Protein AF-A0A3D1RBX3-F1 (afdb_monomer_lite)

Foldseek 3Di:
DAAAEEAAAAFQVVLLVLVVVCCVCPPPHNPCVSVVNLVSYAYEHEQALADDLPQQQVLVVAASQRCHNHQWYWFDFPDRHTAIDGDDPSSVVVCVVPVVVDDPGDRVVRSVVSRVNRRVNSVVSDPDDSVCVVVVCVVPPDD

Structure (mmCIF, N/CA/C/O backbone):
data_AF-A0A3D1RBX3-F1
#
_entry.id   AF-A0A3D1RBX3-F1
#
loop_
_atom_site.group_PDB
_atom_site.id
_atom_site.type_symbol
_atom_site.label_atom_id
_atom_site.label_alt_id
_atom_site.label_comp_id
_atom_site.label_asym_id
_atom_site.label_entity_id
_atom_site.label_seq_id
_atom_site.pdbx_PDB_ins_code
_atom_site.Cartn_x
_atom_site.Cartn_y
_atom_site.Cartn_z
_atom_site.occupancy
_atom_site.B_iso_or_equiv
_atom_site.auth_seq_id
_atom_site.auth_comp_id
_atom_site.auth_asym_id
_atom_site.auth_atom_id
_atom_site.pdbx_PDB_model_num
ATOM 1 N N . GLU A 1 1 ? 0.559 -24.137 -12.128 1.00 78.00 1 GLU A N 1
ATOM 2 C CA . GLU A 1 1 ? -0.648 -23.372 -11.756 1.00 78.00 1 GLU A CA 1
ATOM 3 C C . GLU A 1 1 ? -0.290 -22.422 -10.619 1.00 78.00 1 GLU A C 1
ATOM 5 O O . GLU A 1 1 ? 0.499 -22.811 -9.761 1.00 78.00 1 GLU A O 1
ATOM 10 N N . HIS A 1 2 ? -0.780 -21.181 -10.643 1.00 91.50 2 HIS A N 1
ATOM 11 C CA . HIS A 1 2 ? -0.506 -20.187 -9.601 1.00 91.50 2 HIS A CA 1
ATOM 12 C C . HIS A 1 2 ? -1.752 -20.041 -8.717 1.00 91.50 2 HIS A C 1
ATOM 14 O O . HIS A 1 2 ? -2.746 -19.482 -9.184 1.00 91.50 2 HIS A O 1
ATOM 20 N N . PRO A 1 3 ? -1.752 -20.568 -7.478 1.00 94.75 3 PRO A N 1
ATOM 21 C CA . PRO A 1 3 ? -2.926 -20.490 -6.618 1.00 94.75 3 PRO A CA 1
ATOM 22 C C . PRO A 1 3 ? -3.222 -19.034 -6.251 1.00 94.75 3 PRO A C 1
ATOM 24 O O . PRO A 1 3 ? -2.304 -18.244 -6.017 1.00 94.75 3 PRO A O 1
ATOM 27 N N . LYS A 1 4 ? -4.513 -18.685 -6.178 1.00 95.81 4 LYS A N 1
ATOM 28 C CA . LYS A 1 4 ? -4.932 -17.361 -5.705 1.00 95.81 4 LYS A CA 1
ATOM 29 C C . LYS A 1 4 ? -4.472 -17.160 -4.265 1.00 95.81 4 LYS A C 1
ATOM 31 O O . LYS A 1 4 ? -4.689 -18.028 -3.422 1.00 95.81 4 LYS A O 1
ATOM 36 N N . GLN A 1 5 ? -3.875 -16.008 -3.989 1.00 96.56 5 GLN A N 1
ATOM 37 C CA . GLN A 1 5 ? -3.354 -15.679 -2.666 1.00 96.56 5 GLN A CA 1
ATOM 38 C C . GLN A 1 5 ? -3.540 -14.201 -2.334 1.00 96.56 5 GLN A C 1
ATOM 40 O O . GLN A 1 5 ? -3.668 -13.354 -3.220 1.00 96.56 5 GLN A O 1
ATOM 45 N N . VAL A 1 6 ? -3.523 -13.898 -1.038 1.00 97.44 6 VAL A N 1
ATOM 46 C CA . VAL A 1 6 ? -3.598 -12.533 -0.519 1.00 97.44 6 VAL A CA 1
ATOM 47 C C . VAL A 1 6 ? -2.349 -12.250 0.301 1.00 97.44 6 VAL A C 1
ATOM 49 O O . VAL A 1 6 ? -2.048 -12.977 1.245 1.00 97.44 6 VAL A O 1
ATOM 52 N N . ILE A 1 7 ? -1.645 -11.173 -0.037 1.00 97.56 7 ILE A N 1
ATOM 53 C CA . ILE A 1 7 ? -0.637 -10.582 0.845 1.00 97.56 7 ILE A CA 1
ATOM 54 C C . ILE A 1 7 ? -1.358 -9.555 1.710 1.00 97.56 7 ILE A C 1
ATOM 56 O O . ILE A 1 7 ? -1.953 -8.620 1.180 1.00 97.56 7 ILE A O 1
ATOM 60 N N . LEU A 1 8 ? -1.311 -9.726 3.030 1.00 96.62 8 LEU A N 1
ATOM 61 C CA . LEU A 1 8 ? -2.002 -8.862 3.985 1.00 96.62 8 LEU A CA 1
ATOM 62 C C . LEU A 1 8 ? -1.003 -8.113 4.868 1.00 96.62 8 LEU A C 1
ATOM 64 O O . LEU A 1 8 ? -0.128 -8.718 5.481 1.00 96.62 8 LEU A O 1
ATOM 68 N N . GLY A 1 9 ? -1.170 -6.797 4.969 1.00 94.44 9 GLY A N 1
ATOM 69 C CA . GLY A 1 9 ? -0.402 -5.947 5.878 1.00 94.44 9 GLY A CA 1
ATOM 70 C C . GLY A 1 9 ? 0.988 -5.557 5.375 1.00 94.44 9 GLY A C 1
ATOM 71 O O . GLY A 1 9 ? 1.794 -5.063 6.165 1.00 94.44 9 GLY A O 1
ATOM 72 N N . ALA A 1 10 ? 1.277 -5.745 4.084 1.00 94.75 10 ALA A N 1
ATOM 73 C CA . ALA A 1 10 ? 2.545 -5.318 3.497 1.00 94.75 10 ALA A CA 1
ATOM 74 C C . ALA A 1 10 ? 2.734 -3.799 3.633 1.00 94.75 10 ALA A C 1
ATOM 76 O O . ALA A 1 10 ? 1.779 -3.022 3.511 1.00 94.75 10 ALA A O 1
ATOM 77 N N . ARG A 1 11 ? 3.969 -3.359 3.902 1.00 94.12 11 ARG A N 1
ATOM 78 C CA . ARG A 1 11 ? 4.262 -1.930 4.040 1.00 94.12 11 ARG A CA 1
ATOM 79 C C . ARG A 1 11 ? 4.248 -1.255 2.669 1.00 94.12 11 ARG A C 1
ATOM 81 O O . ARG A 1 11 ? 4.756 -1.836 1.714 1.00 94.12 11 ARG A O 1
ATOM 88 N N . PRO A 1 12 ? 3.753 -0.011 2.553 1.00 95.06 12 PRO A N 1
ATOM 89 C CA . PRO A 1 12 ? 3.727 0.695 1.273 1.00 95.06 12 PRO A CA 1
ATOM 90 C C . PRO A 1 12 ? 5.091 0.838 0.589 1.00 95.06 12 PRO A C 1
ATOM 92 O O . PRO A 1 12 ? 5.155 0.829 -0.636 1.00 95.06 12 PRO A O 1
ATOM 95 N N . CYS A 1 13 ? 6.191 0.911 1.348 1.00 91.31 13 CYS A N 1
ATOM 96 C CA . CYS A 1 13 ? 7.541 0.899 0.781 1.00 91.31 13 CYS A CA 1
ATOM 97 C C . CYS A 1 13 ? 7.893 -0.428 0.090 1.00 91.31 13 CYS A C 1
ATOM 99 O O . CYS A 1 13 ? 8.494 -0.396 -0.978 1.00 91.31 13 CYS A O 1
ATOM 101 N N . ASP A 1 14 ? 7.469 -1.567 0.645 1.00 92.00 14 ASP A N 1
ATOM 102 C CA . ASP A 1 14 ? 7.697 -2.888 0.046 1.00 92.00 14 ASP A CA 1
ATOM 103 C C . ASP A 1 14 ? 6.791 -3.088 -1.171 1.00 92.00 14 ASP A C 1
ATOM 105 O O . ASP A 1 14 ? 7.216 -3.580 -2.212 1.00 92.00 14 ASP A O 1
ATOM 109 N N . VAL A 1 15 ? 5.530 -2.658 -1.063 1.00 95.62 15 VAL A N 1
ATOM 110 C CA . VAL A 1 15 ? 4.551 -2.8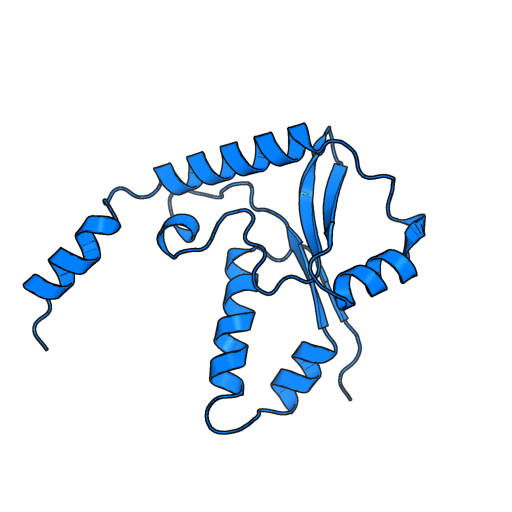03 -2.148 1.00 95.62 15 VAL A CA 1
ATOM 111 C C . VAL A 1 15 ? 4.920 -1.939 -3.355 1.00 95.62 15 VAL A C 1
ATOM 113 O O . VAL A 1 15 ? 4.769 -2.384 -4.491 1.00 95.62 15 VAL A O 1
ATOM 116 N N . ALA A 1 16 ? 5.498 -0.755 -3.135 1.00 92.12 16 ALA A N 1
ATOM 117 C CA . ALA A 1 16 ? 6.007 0.084 -4.218 1.00 92.12 16 ALA A CA 1
ATOM 118 C C . ALA A 1 16 ? 7.108 -0.607 -5.048 1.00 92.12 16 ALA A C 1
ATOM 120 O O . ALA A 1 16 ? 7.254 -0.304 -6.233 1.00 92.12 16 ALA A O 1
ATOM 121 N N . ALA A 1 17 ? 7.856 -1.555 -4.468 1.00 91.69 17 ALA A N 1
ATOM 122 C CA . ALA A 1 17 ? 8.866 -2.317 -5.200 1.00 91.69 17 ALA A CA 1
ATOM 123 C C . ALA A 1 17 ? 8.251 -3.273 -6.234 1.00 91.69 17 ALA A C 1
ATOM 125 O O . ALA A 1 17 ? 8.903 -3.593 -7.225 1.00 91.69 17 ALA A O 1
ATOM 126 N N . VAL A 1 18 ? 6.995 -3.696 -6.056 1.00 93.81 18 VAL A N 1
ATOM 127 C CA . VAL A 1 18 ? 6.325 -4.629 -6.974 1.00 93.81 18 VAL A CA 1
ATOM 128 C C . VAL A 1 18 ? 6.196 -4.029 -8.375 1.00 93.81 18 VAL A C 1
ATOM 130 O O . VAL A 1 18 ? 6.508 -4.707 -9.344 1.00 93.81 18 VAL A O 1
ATOM 133 N N . GLU A 1 19 ? 5.836 -2.748 -8.499 1.00 91.06 19 GLU A N 1
ATOM 134 C CA . GLU A 1 19 ? 5.767 -2.071 -9.808 1.00 91.06 19 GLU A CA 1
ATOM 135 C C . GLU A 1 19 ? 7.147 -1.916 -10.466 1.00 91.06 19 GLU A C 1
ATOM 137 O O . GLU A 1 19 ? 7.259 -1.876 -11.692 1.00 91.06 19 GLU A O 1
ATOM 142 N N . ILE A 1 20 ? 8.212 -1.810 -9.665 1.00 92.56 20 ILE A N 1
ATOM 143 C CA . ILE A 1 20 ? 9.589 -1.776 -10.173 1.00 92.56 20 ILE A CA 1
ATOM 144 C C . ILE A 1 20 ? 9.964 -3.161 -10.708 1.00 92.56 20 ILE A C 1
ATOM 146 O O . ILE A 1 20 ? 10.494 -3.265 -11.813 1.00 92.56 20 ILE A O 1
ATOM 150 N N . LEU A 1 21 ? 9.641 -4.220 -9.964 1.00 95.44 21 LEU A N 1
ATOM 151 C CA . LEU A 1 21 ? 9.858 -5.598 -10.395 1.00 95.44 21 LEU A CA 1
ATOM 152 C C . LEU A 1 21 ? 9.043 -5.931 -11.646 1.00 95.44 21 LEU A C 1
ATOM 154 O O . LEU A 1 21 ? 9.597 -6.521 -12.562 1.00 95.44 21 LEU A O 1
ATOM 158 N N . ASP A 1 22 ? 7.791 -5.479 -11.754 1.00 95.75 22 ASP A N 1
ATOM 159 C CA . ASP A 1 22 ? 6.970 -5.666 -12.958 1.00 95.75 22 ASP A CA 1
ATOM 160 C C . ASP A 1 22 ? 7.680 -5.136 -14.219 1.00 95.75 22 ASP A C 1
ATOM 162 O O . ASP A 1 22 ? 7.613 -5.765 -15.274 1.00 95.75 22 ASP A O 1
ATOM 166 N N . LYS A 1 23 ? 8.424 -4.025 -14.113 1.00 95.75 23 LYS A N 1
ATOM 167 C CA . LYS A 1 23 ? 9.234 -3.502 -15.226 1.00 95.75 23 LYS A CA 1
ATOM 168 C C . LYS A 1 23 ? 10.424 -4.400 -15.540 1.00 95.75 23 LYS A C 1
ATOM 170 O O . LYS A 1 23 ? 10.641 -4.702 -16.703 1.00 95.75 23 LYS A O 1
ATOM 175 N N . VAL A 1 24 ? 11.179 -4.827 -14.527 1.00 96.62 24 VAL A N 1
ATOM 176 C CA . VAL A 1 24 ? 12.371 -5.677 -14.713 1.00 96.62 24 VAL A CA 1
ATOM 177 C C . VAL A 1 24 ? 11.988 -7.034 -15.303 1.00 96.62 24 VAL A C 1
ATOM 179 O O . VAL A 1 24 ? 12.588 -7.483 -16.274 1.00 96.62 24 VAL A O 1
ATOM 182 N N . MET A 1 25 ? 10.948 -7.657 -14.754 1.00 97.56 25 MET A N 1
ATOM 183 C CA . MET A 1 25 ? 10.479 -8.988 -15.142 1.00 97.56 25 MET A CA 1
ATOM 184 C C . MET A 1 25 ? 9.692 -8.985 -16.461 1.00 97.56 25 MET A C 1
ATOM 186 O O . MET A 1 25 ? 9.317 -10.049 -16.951 1.00 97.56 25 MET A O 1
ATOM 190 N N . GLY A 1 26 ? 9.400 -7.803 -17.013 1.00 96.88 26 GLY A N 1
ATOM 191 C CA . GLY A 1 26 ? 8.703 -7.612 -18.284 1.00 96.88 26 GLY A CA 1
ATOM 192 C C . GLY A 1 26 ? 9.472 -6.771 -19.299 1.00 96.88 26 GLY A C 1
ATOM 193 O O . GLY A 1 26 ? 8.851 -6.294 -20.243 1.00 96.88 26 GLY A O 1
ATOM 194 N N . TRP A 1 27 ? 10.774 -6.543 -19.093 1.00 94.00 27 TRP A N 1
ATOM 195 C CA . TRP A 1 27 ? 11.552 -5.617 -19.917 1.00 94.00 27 TRP A CA 1
ATOM 196 C C . TRP A 1 27 ? 11.802 -6.160 -21.334 1.00 94.00 27 TRP A C 1
ATOM 198 O O . TRP A 1 27 ? 11.175 -5.686 -22.277 1.00 94.00 27 TRP A O 1
ATOM 208 N N . ASP A 1 28 ? 12.680 -7.160 -21.475 1.00 93.56 28 ASP A N 1
ATOM 209 C CA . ASP A 1 28 ? 13.024 -7.781 -22.771 1.00 93.56 28 ASP A CA 1
ATOM 210 C C . ASP A 1 28 ? 12.306 -9.120 -22.998 1.00 93.56 28 ASP A C 1
ATOM 212 O O . ASP A 1 28 ? 12.162 -9.599 -24.122 1.00 93.56 28 ASP A O 1
ATOM 216 N N . TYR A 1 29 ? 11.843 -9.737 -21.914 1.00 95.00 29 TYR A N 1
ATOM 217 C CA . TYR A 1 29 ? 11.086 -10.978 -21.917 1.00 95.00 29 TYR A CA 1
ATOM 218 C C . TYR A 1 29 ? 10.038 -10.912 -20.814 1.00 95.00 29 TYR A C 1
ATOM 220 O O . TYR A 1 29 ? 10.322 -10.440 -19.713 1.00 95.00 29 TYR A O 1
ATOM 228 N N . ARG A 1 30 ? 8.827 -11.394 -21.104 1.00 96.69 30 ARG A N 1
ATOM 229 C CA . ARG A 1 30 ? 7.770 -11.507 -20.103 1.00 96.69 30 ARG A CA 1
ATOM 230 C C . ARG A 1 30 ? 7.987 -12.775 -19.285 1.00 96.69 30 ARG A C 1
ATOM 232 O O . ARG A 1 30 ? 7.703 -13.874 -19.750 1.00 96.69 30 ARG A O 1
ATOM 239 N N . ASP A 1 31 ? 8.458 -12.624 -18.051 1.00 97.62 31 ASP A N 1
ATOM 240 C CA . ASP A 1 31 ? 8.579 -13.747 -17.123 1.00 97.62 31 ASP A CA 1
ATOM 241 C C . ASP A 1 31 ? 7.185 -14.253 -16.705 1.00 97.62 31 ASP A C 1
ATOM 243 O O . ASP A 1 31 ? 6.526 -13.709 -15.814 1.00 97.62 31 ASP A O 1
ATOM 247 N N . GLU A 1 32 ? 6.732 -15.322 -17.358 1.00 96.69 32 GLU A N 1
ATOM 248 C CA . GLU A 1 32 ? 5.425 -15.938 -17.110 1.00 96.69 32 GLU A CA 1
ATOM 249 C C . GLU A 1 32 ? 5.249 -16.424 -15.661 1.00 96.69 32 GLU A C 1
ATOM 251 O O . GLU A 1 32 ? 4.141 -16.400 -15.126 1.00 96.69 32 GLU A O 1
ATOM 256 N N . LEU A 1 33 ? 6.329 -16.818 -14.972 1.00 96.31 33 LEU A N 1
ATOM 257 C CA . LEU A 1 33 ? 6.248 -17.262 -13.579 1.00 96.31 33 LEU A CA 1
ATOM 258 C C . LEU A 1 33 ? 6.071 -16.083 -12.621 1.00 96.31 33 LEU A C 1
ATOM 260 O O . LEU A 1 33 ? 5.399 -16.221 -11.594 1.00 96.31 33 LEU A O 1
ATOM 264 N N . TRP A 1 34 ? 6.705 -14.946 -12.901 1.00 96.69 34 TRP A N 1
ATOM 265 C CA . TRP A 1 34 ? 6.480 -13.707 -12.162 1.00 96.69 34 TRP A CA 1
ATOM 266 C C . TRP A 1 34 ? 5.057 -13.216 -12.383 1.00 96.69 34 TRP A C 1
ATOM 268 O O . TRP A 1 34 ? 4.306 -13.054 -11.420 1.00 96.69 34 TRP A O 1
ATOM 278 N N . PHE A 1 35 ? 4.660 -13.037 -13.641 1.00 97.12 35 PHE A N 1
ATOM 279 C CA . PHE A 1 35 ? 3.376 -12.430 -13.950 1.00 97.12 35 PHE A CA 1
ATOM 280 C C . PHE A 1 35 ? 2.190 -13.325 -13.605 1.00 97.12 35 PHE A C 1
ATOM 282 O O . PHE A 1 35 ? 1.207 -12.827 -13.061 1.00 97.12 35 PHE A O 1
ATOM 289 N N . GLY A 1 36 ? 2.311 -14.642 -13.775 1.00 97.25 36 GLY A N 1
ATOM 290 C CA . GLY A 1 36 ? 1.299 -15.579 -13.299 1.00 97.25 36 GLY A CA 1
ATOM 291 C C . GLY A 1 36 ? 1.086 -15.486 -11.781 1.00 97.25 36 GLY A C 1
ATOM 292 O O . GLY A 1 36 ? -0.051 -15.482 -11.305 1.00 97.25 36 GLY A O 1
ATOM 293 N N . ARG A 1 37 ? 2.162 -15.308 -10.996 1.00 96.69 37 ARG A N 1
ATOM 294 C CA . ARG A 1 37 ? 2.060 -15.039 -9.547 1.00 96.69 37 ARG A CA 1
ATOM 295 C C . ARG A 1 37 ? 1.500 -13.648 -9.256 1.00 96.69 37 ARG A C 1
ATOM 297 O O . ARG A 1 37 ? 0.654 -13.515 -8.371 1.00 96.69 37 ARG A O 1
ATOM 304 N N . ARG A 1 38 ? 1.936 -12.622 -9.989 1.00 95.81 38 ARG A N 1
ATOM 305 C CA . ARG A 1 38 ? 1.481 -11.230 -9.852 1.00 95.81 38 ARG A CA 1
ATOM 306 C C . ARG A 1 38 ? -0.020 -11.097 -10.099 1.00 95.81 38 ARG A C 1
ATOM 308 O O . ARG A 1 38 ? -0.697 -10.354 -9.387 1.00 95.81 38 ARG A O 1
ATOM 315 N N . GLU A 1 39 ? -0.547 -11.826 -11.077 1.00 95.94 39 GLU A N 1
ATOM 316 C CA . GLU A 1 39 ? -1.966 -11.876 -11.432 1.00 95.94 39 GLU A CA 1
ATOM 317 C C . GLU A 1 39 ? -2.788 -12.652 -10.396 1.00 95.94 39 GLU A C 1
ATOM 319 O O . GLU A 1 39 ? -3.828 -12.157 -9.958 1.00 95.94 39 GLU A O 1
ATOM 324 N N . ALA A 1 40 ? -2.288 -13.790 -9.909 1.00 97.06 40 ALA A N 1
ATOM 325 C CA . ALA A 1 40 ? -2.952 -14.587 -8.873 1.00 97.06 40 ALA A CA 1
ATOM 326 C C . ALA A 1 40 ? -2.911 -13.960 -7.461 1.00 97.06 40 ALA A C 1
ATOM 328 O O . ALA A 1 40 ? -3.623 -14.413 -6.564 1.00 97.06 40 ALA A O 1
ATOM 329 N N . THR A 1 41 ? -2.092 -12.927 -7.251 1.00 97.50 41 THR A N 1
ATOM 330 C CA . THR A 1 41 ? -1.917 -12.272 -5.947 1.00 97.50 41 THR A CA 1
ATOM 331 C C . THR A 1 41 ? -2.735 -10.987 -5.850 1.00 97.50 41 THR A C 1
ATOM 333 O O . THR A 1 41 ? -2.636 -10.115 -6.719 1.00 97.50 41 THR A O 1
ATOM 336 N N . THR A 1 42 ? -3.496 -10.856 -4.763 1.00 98.25 42 THR A N 1
ATOM 337 C CA . THR A 1 42 ? -4.111 -9.598 -4.318 1.00 98.25 42 THR A CA 1
ATOM 338 C C . THR A 1 42 ? -3.300 -9.022 -3.158 1.00 98.25 42 THR A C 1
ATOM 340 O O . THR A 1 42 ? -2.987 -9.736 -2.205 1.00 98.25 42 THR A O 1
ATOM 343 N N . ILE A 1 43 ? -2.945 -7.740 -3.217 1.00 98.44 43 ILE A N 1
ATOM 344 C CA . ILE A 1 43 ? -2.109 -7.076 -2.212 1.00 98.44 43 ILE A CA 1
ATOM 345 C C . ILE A 1 43 ? -2.951 -6.106 -1.384 1.00 98.44 43 ILE A C 1
ATOM 347 O O . ILE A 1 43 ? -3.426 -5.087 -1.879 1.00 98.44 43 ILE A O 1
ATOM 351 N N . VAL A 1 44 ? -3.085 -6.403 -0.095 1.00 98.25 44 VAL A N 1
ATOM 352 C CA . VAL A 1 44 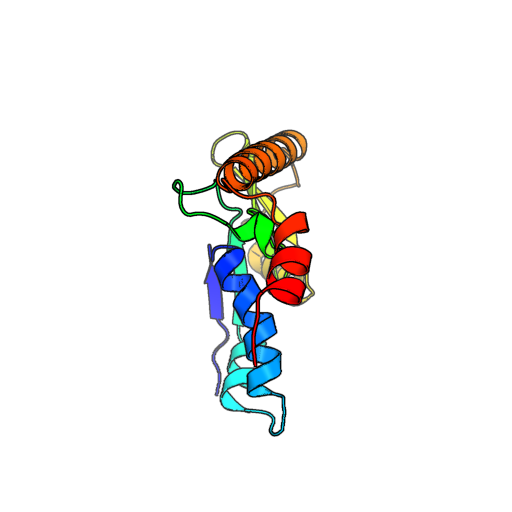? -3.687 -5.527 0.910 1.00 98.25 44 VAL A CA 1
ATOM 353 C C . VAL A 1 44 ? -2.562 -4.908 1.735 1.00 98.25 44 VAL A C 1
ATOM 355 O O . VAL A 1 44 ? -1.975 -5.562 2.600 1.00 98.25 44 VAL A O 1
ATOM 358 N N . SER A 1 45 ? -2.222 -3.654 1.449 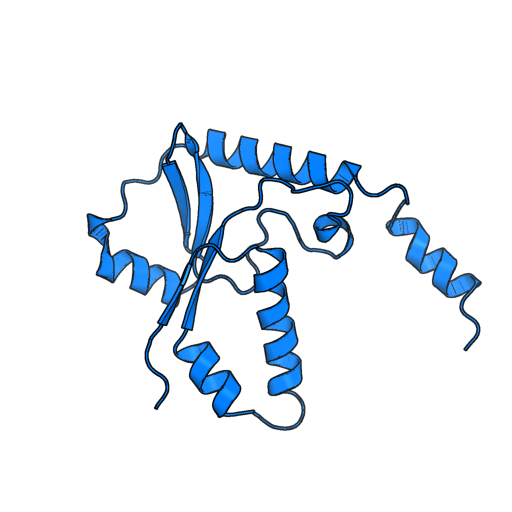1.00 97.88 45 SER A N 1
ATOM 359 C CA . SER A 1 45 ? -1.172 -2.925 2.159 1.00 97.88 45 SER A CA 1
ATOM 360 C C . SER A 1 45 ? -1.703 -2.285 3.443 1.00 97.88 45 SER A C 1
ATOM 362 O O . SER A 1 45 ? -2.904 -2.066 3.602 1.0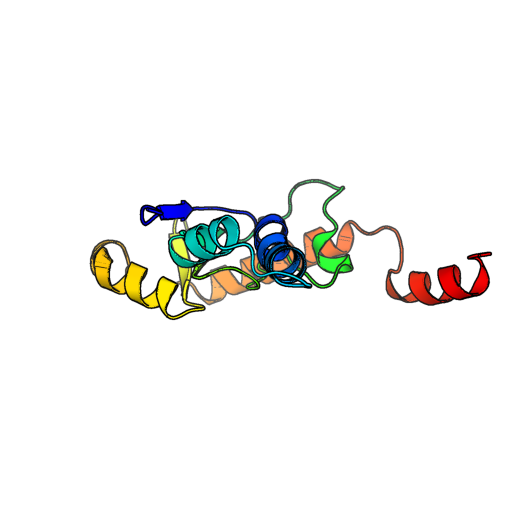0 97.88 45 SER A O 1
ATOM 364 N N . LEU A 1 46 ? -0.808 -1.992 4.386 1.00 97.25 46 LEU A N 1
ATOM 365 C CA . LEU A 1 46 ? -1.136 -1.318 5.643 1.00 97.25 46 LEU A CA 1
ATOM 366 C C . LEU A 1 46 ? -0.308 -0.046 5.794 1.00 97.25 46 LEU A C 1
ATOM 368 O O . LEU A 1 46 ? 0.918 -0.117 5.938 1.00 97.25 46 LEU A O 1
ATOM 372 N N . ALA A 1 47 ? -0.989 1.101 5.852 1.00 96.38 47 ALA A N 1
ATOM 373 C CA . ALA A 1 47 ? -0.359 2.393 6.061 1.00 96.38 47 ALA A CA 1
ATOM 374 C C . ALA A 1 47 ? 0.565 2.361 7.288 1.00 96.38 47 ALA A C 1
ATOM 376 O O . ALA A 1 47 ? 0.232 1.884 8.379 1.00 96.38 47 ALA A O 1
ATOM 377 N N . CYS A 1 48 ? 1.783 2.835 7.075 1.00 93.81 48 CYS A N 1
ATOM 378 C CA . CYS A 1 48 ? 2.867 2.808 8.030 1.00 93.81 48 CYS A CA 1
ATOM 379 C C . CYS A 1 48 ? 2.716 3.943 9.049 1.00 93.81 48 CYS A C 1
ATOM 381 O O . CYS A 1 48 ? 2.463 5.089 8.696 1.00 93.81 48 CYS A O 1
ATOM 383 N N . ARG A 1 49 ? 2.959 3.640 10.328 1.00 84.62 49 ARG A N 1
ATOM 384 C CA . ARG A 1 49 ? 2.998 4.625 11.429 1.00 84.62 49 ARG A CA 1
ATOM 385 C C . ARG A 1 49 ? 4.295 5.459 11.474 1.00 84.62 49 ARG A C 1
ATOM 387 O O . ARG A 1 49 ? 4.482 6.244 12.401 1.00 84.62 49 ARG A O 1
ATOM 394 N N . GLY A 1 50 ? 5.195 5.278 10.502 1.00 72.81 50 GLY A N 1
ATOM 395 C CA . GLY A 1 50 ? 6.549 5.843 10.484 1.00 72.81 50 GLY A CA 1
ATOM 396 C C . GLY A 1 50 ? 7.437 5.178 11.539 1.00 72.81 50 GLY A C 1
ATOM 397 O O . GLY A 1 50 ? 7.346 5.514 12.727 1.00 72.81 50 GLY A O 1
ATOM 398 N N . VAL A 1 51 ? 8.265 4.213 11.125 1.00 73.69 51 VAL A N 1
ATOM 399 C CA . VAL A 1 51 ? 9.080 3.395 12.039 1.00 73.69 51 VAL A CA 1
ATOM 400 C C . VAL A 1 51 ? 10.566 3.721 11.894 1.00 73.69 51 VAL A C 1
ATOM 402 O O . VAL A 1 51 ? 11.138 3.570 10.830 1.00 73.69 51 VAL A O 1
ATOM 405 N N . ASP A 1 52 ? 11.139 4.168 13.010 1.00 81.81 52 ASP A N 1
ATOM 406 C CA . ASP A 1 52 ? 12.526 4.588 13.241 1.00 81.81 52 ASP A CA 1
ATOM 407 C C . ASP A 1 52 ? 13.077 5.772 12.413 1.00 81.81 52 ASP A C 1
ATOM 409 O O . ASP A 1 52 ? 12.420 6.345 11.539 1.00 81.81 52 ASP A O 1
ATOM 413 N N . LYS A 1 53 ? 14.269 6.228 12.820 1.00 86.06 53 LYS A N 1
ATOM 414 C CA . LYS A 1 53 ? 14.943 7.434 12.310 1.00 86.06 53 LYS A CA 1
ATOM 415 C C . LYS A 1 53 ? 15.522 7.248 10.904 1.00 86.06 53 LYS A C 1
ATOM 417 O O . LYS A 1 53 ? 15.874 8.231 10.266 1.00 86.06 53 LYS A O 1
ATOM 422 N N . SER A 1 54 ? 15.616 6.011 10.433 1.00 88.88 54 SER A N 1
ATOM 423 C CA . SER A 1 54 ? 16.159 5.635 9.131 1.00 88.88 54 SER A CA 1
ATOM 424 C C . SER A 1 54 ? 15.082 5.558 8.049 1.00 88.88 54 SER A C 1
ATOM 426 O O . SER A 1 54 ? 15.408 5.331 6.892 1.00 88.88 54 SER A O 1
ATOM 428 N N . CYS A 1 55 ? 13.797 5.741 8.371 1.00 91.31 55 CYS A N 1
ATOM 429 C CA . CYS A 1 55 ? 12.741 5.794 7.357 1.00 91.31 55 CYS A CA 1
ATOM 430 C C . CYS A 1 55 ? 12.913 6.999 6.415 1.00 91.31 55 CYS A C 1
ATOM 432 O O . CYS A 1 55 ? 12.913 8.136 6.885 1.00 91.31 55 CYS A O 1
ATOM 434 N N . PHE A 1 56 ? 12.952 6.753 5.098 1.00 90.88 56 PHE A N 1
ATOM 435 C CA . PHE A 1 56 ? 13.146 7.781 4.059 1.00 90.88 56 PHE A CA 1
ATOM 436 C C . PHE A 1 56 ? 12.139 7.703 2.895 1.00 90.88 56 PHE A C 1
ATOM 438 O O . PHE A 1 56 ? 12.356 8.312 1.850 1.00 90.88 56 PHE A O 1
ATOM 445 N N . CYS A 1 57 ? 11.031 6.961 3.031 1.00 90.94 57 CYS A N 1
ATOM 446 C CA . CYS A 1 57 ? 10.120 6.705 1.903 1.00 90.94 57 CYS A CA 1
ATOM 447 C C . CYS A 1 57 ? 9.562 7.984 1.247 1.00 90.94 57 CYS A C 1
ATOM 449 O O . CYS A 1 57 ? 9.352 7.999 0.035 1.00 90.94 57 CYS A O 1
ATOM 451 N N . THR A 1 58 ? 9.395 9.068 2.011 1.00 89.50 58 THR A N 1
ATOM 452 C CA . THR A 1 58 ? 8.954 10.374 1.496 1.00 89.50 58 THR A CA 1
ATOM 453 C C . THR A 1 58 ? 9.989 11.061 0.602 1.00 89.50 58 THR A C 1
ATOM 455 O O . THR A 1 58 ? 9.605 11.830 -0.274 1.00 89.50 58 THR A O 1
ATOM 458 N N . ALA A 1 59 ? 11.286 10.776 0.758 1.00 87.31 59 ALA A N 1
ATOM 459 C CA . ALA A 1 59 ? 12.333 11.356 -0.088 1.00 87.31 59 ALA A CA 1
ATOM 460 C C . ALA A 1 59 ? 12.462 10.694 -1.459 1.00 87.31 59 ALA A C 1
ATOM 462 O O . ALA A 1 59 ? 13.024 11.289 -2.372 1.00 87.31 59 ALA A O 1
ATOM 463 N N . VAL A 1 60 ? 11.936 9.479 -1.619 1.00 86.31 60 VAL A N 1
ATOM 464 C CA . VAL A 1 60 ? 12.041 8.701 -2.865 1.00 86.31 60 VAL A CA 1
ATOM 465 C C . VAL A 1 60 ? 10.724 8.671 -3.645 1.00 86.31 60 VAL A C 1
ATOM 467 O O . VAL A 1 60 ? 10.463 7.746 -4.409 1.00 86.31 60 VAL A O 1
ATOM 470 N N . GLY A 1 61 ? 9.859 9.671 -3.441 1.00 85.38 61 GLY A N 1
ATOM 471 C CA . GLY A 1 61 ? 8.580 9.780 -4.155 1.00 85.38 61 GLY A CA 1
ATOM 472 C C . GLY A 1 61 ? 7.555 8.705 -3.772 1.00 85.38 61 GLY A C 1
ATOM 473 O O . GLY A 1 61 ? 6.662 8.385 -4.562 1.00 85.38 61 GLY A O 1
ATOM 474 N N . SER A 1 62 ? 7.700 8.135 -2.575 1.00 90.50 62 SER A N 1
ATOM 475 C CA . SER A 1 62 ? 6.737 7.241 -1.934 1.00 90.50 62 SER A CA 1
ATOM 476 C C . SER A 1 62 ? 6.215 7.898 -0.648 1.00 90.50 62 SER A C 1
ATOM 478 O O . SER A 1 62 ? 6.376 9.099 -0.434 1.00 90.50 62 SER A O 1
ATOM 480 N N . GLY A 1 63 ? 5.552 7.138 0.216 1.00 92.25 63 GLY A N 1
ATOM 481 C CA . GLY A 1 63 ? 5.008 7.659 1.461 1.00 92.25 63 GLY A CA 1
ATOM 482 C C . GLY A 1 63 ? 4.512 6.566 2.401 1.00 92.25 63 GLY A C 1
ATOM 483 O O . GLY A 1 63 ? 4.362 5.411 1.990 1.00 92.25 63 GLY A O 1
ATOM 484 N N . PRO A 1 64 ? 4.248 6.910 3.674 1.00 93.94 64 PRO A N 1
ATOM 485 C CA . PRO A 1 64 ? 3.722 5.971 4.661 1.00 93.94 64 PRO A CA 1
ATOM 486 C C . PRO A 1 64 ? 2.376 5.361 4.267 1.00 93.94 64 PRO A C 1
ATOM 488 O O . PRO A 1 64 ? 2.022 4.313 4.788 1.00 93.94 64 PRO A O 1
ATOM 491 N N . ASP A 1 65 ? 1.639 5.985 3.358 1.00 94.50 65 ASP A N 1
ATOM 492 C CA . ASP A 1 65 ? 0.334 5.569 2.855 1.00 94.50 65 ASP A CA 1
ATOM 493 C C . ASP A 1 65 ? 0.311 5.466 1.319 1.00 94.50 65 ASP A C 1
ATOM 495 O O . ASP A 1 65 ? -0.743 5.618 0.696 1.00 94.50 65 ASP A O 1
ATOM 499 N N . ALA A 1 66 ? 1.473 5.227 0.698 1.00 94.69 66 ALA A N 1
ATOM 500 C CA . ALA A 1 66 ? 1.561 5.083 -0.749 1.00 94.69 66 ALA A CA 1
ATOM 501 C C . ALA A 1 66 ? 0.627 3.973 -1.259 1.00 94.69 66 ALA A C 1
ATOM 503 O O . ALA A 1 66 ? 0.530 2.886 -0.689 1.00 94.69 66 ALA A O 1
ATOM 504 N N . GLN A 1 67 ? -0.057 4.275 -2.359 1.00 95.50 67 GLN A N 1
ATOM 505 C CA . GLN A 1 67 ? -1.070 3.403 -2.961 1.00 95.50 67 GLN A CA 1
ATOM 506 C C . GLN A 1 67 ? -0.492 2.509 -4.069 1.00 95.50 67 GLN A C 1
ATOM 508 O O . GLN A 1 67 ? -1.103 1.508 -4.431 1.00 95.50 67 GLN A O 1
ATOM 513 N N . LYS A 1 68 ? 0.683 2.867 -4.604 1.00 93.12 68 LYS A N 1
ATOM 514 C CA . LYS A 1 68 ? 1.338 2.160 -5.715 1.00 93.12 68 LYS A CA 1
ATOM 515 C C . LYS A 1 68 ? 1.516 0.678 -5.400 1.00 93.12 68 LYS A C 1
ATOM 517 O O . LYS A 1 68 ? 1.954 0.332 -4.306 1.00 93.12 68 LYS A O 1
ATOM 522 N N . GLY A 1 69 ? 1.169 -0.170 -6.363 1.00 94.12 69 GLY A N 1
ATOM 523 C CA . GLY A 1 69 ? 1.224 -1.629 -6.279 1.00 94.12 69 GLY A CA 1
ATOM 524 C C . GLY A 1 69 ? 0.161 -2.310 -5.402 1.00 94.12 69 GLY A C 1
ATOM 525 O O . GLY A 1 69 ? 0.038 -3.532 -5.480 1.00 94.12 69 GLY A O 1
ATOM 526 N N . ALA A 1 70 ? -0.609 -1.577 -4.589 1.00 97.56 70 ALA A N 1
ATOM 527 C CA . ALA A 1 70 ? -1.620 -2.156 -3.704 1.00 97.56 70 ALA A CA 1
ATOM 528 C C . ALA A 1 70 ? -2.989 -2.279 -4.394 1.00 97.56 70 ALA A C 1
ATOM 530 O O . ALA A 1 70 ? -3.390 -1.416 -5.168 1.00 97.56 70 ALA A O 1
ATOM 531 N N . ASP A 1 71 ? -3.735 -3.331 -4.056 1.00 98.25 71 ASP A N 1
ATOM 532 C CA . ASP A 1 71 ? -5.128 -3.514 -4.474 1.00 98.25 71 ASP A CA 1
ATOM 533 C C . ASP A 1 71 ? -6.111 -2.920 -3.450 1.00 98.25 71 ASP A C 1
ATOM 535 O O . ASP A 1 71 ? -7.166 -2.394 -3.813 1.00 98.25 71 ASP A O 1
ATOM 539 N N . ILE A 1 72 ? -5.743 -2.972 -2.166 1.00 98.44 72 ILE A N 1
ATOM 540 C CA . ILE A 1 72 ? -6.421 -2.297 -1.053 1.00 98.44 72 ILE A CA 1
ATOM 541 C C . ILE A 1 72 ? -5.352 -1.685 -0.147 1.00 98.44 72 ILE A C 1
ATOM 543 O O . ILE A 1 72 ? -4.364 -2.346 0.166 1.00 98.44 72 ILE A O 1
ATOM 547 N N . LEU A 1 73 ? -5.566 -0.458 0.322 1.00 98.12 73 LEU A N 1
ATOM 548 C CA . LEU A 1 73 ? -4.770 0.165 1.379 1.00 98.12 73 LEU A CA 1
ATOM 549 C C . LEU A 1 73 ? -5.603 0.264 2.660 1.00 98.12 73 LEU A C 1
ATOM 551 O O . LEU A 1 73 ? -6.626 0.944 2.693 1.00 98.12 73 LEU A O 1
ATOM 555 N N . LEU A 1 74 ? -5.141 -0.378 3.729 1.00 97.62 74 LEU A N 1
ATOM 556 C CA . LEU A 1 74 ? -5.696 -0.227 5.070 1.00 97.62 74 LEU A CA 1
ATOM 557 C C . LEU A 1 74 ? -5.033 0.955 5.767 1.00 97.62 74 LEU A C 1
ATOM 559 O O . LEU A 1 74 ? -3.808 0.999 5.898 1.00 97.62 74 LEU A O 1
ATOM 563 N N . VAL A 1 75 ? -5.833 1.895 6.259 1.00 97.44 75 VAL A N 1
ATOM 564 C CA . VAL A 1 75 ? -5.344 3.049 7.019 1.00 97.44 75 VAL A CA 1
ATOM 565 C C . VAL A 1 75 ? -5.928 3.020 8.420 1.00 97.44 75 VAL A C 1
ATOM 567 O O . VAL A 1 75 ? -7.150 2.997 8.541 1.00 97.44 75 VAL A O 1
ATOM 570 N N . PRO A 1 76 ? -5.095 3.017 9.478 1.00 95.56 76 PRO A N 1
ATOM 571 C CA . PRO A 1 76 ? -5.594 3.104 10.842 1.00 95.56 76 PRO A CA 1
ATOM 572 C C . PRO A 1 76 ? -6.547 4.287 11.021 1.00 95.56 76 PRO A C 1
ATOM 574 O O . PRO A 1 76 ? -6.280 5.386 10.533 1.00 95.56 76 PRO A O 1
ATOM 577 N N . SER A 1 77 ? -7.651 4.032 11.710 1.00 94.12 77 SER A N 1
ATOM 578 C CA . SER A 1 77 ? -8.723 4.989 11.962 1.00 94.12 77 SER A CA 1
ATOM 579 C C . SER A 1 77 ? -9.063 4.990 13.462 1.00 94.12 77 SER A C 1
ATOM 581 O O . SER A 1 77 ? -8.171 4.789 14.287 1.00 94.12 77 SER A O 1
ATOM 583 N N . ASP A 1 78 ? -10.316 5.260 13.822 1.00 89.94 78 ASP A N 1
ATOM 584 C CA . ASP A 1 78 ? -10.790 5.315 15.203 1.00 89.94 78 ASP A CA 1
ATOM 585 C C . ASP A 1 78 ? -10.667 3.954 15.911 1.00 89.94 78 ASP A C 1
ATOM 587 O O . ASP A 1 78 ? -11.083 2.916 15.393 1.00 89.94 78 ASP A O 1
ATOM 591 N N . GLY A 1 79 ? -10.113 3.958 17.128 1.00 87.62 79 GLY A N 1
ATOM 592 C CA . GLY A 1 79 ? -9.918 2.746 17.929 1.00 87.62 79 GLY A CA 1
ATOM 593 C C . GLY A 1 79 ? -9.046 1.699 17.226 1.00 87.62 79 GLY A C 1
ATOM 594 O O . GLY A 1 79 ? -7.963 2.010 16.729 1.00 87.62 79 GLY A O 1
ATOM 595 N N . ASP A 1 80 ? -9.533 0.457 17.183 1.00 88.50 80 ASP A N 1
ATOM 596 C CA . ASP A 1 80 ? -8.870 -0.675 16.518 1.00 88.50 80 ASP A CA 1
ATOM 597 C C . ASP A 1 80 ? -9.338 -0.873 15.059 1.00 88.50 80 ASP A C 1
ATOM 599 O O . ASP A 1 80 ? -9.117 -1.929 14.460 1.00 88.50 80 ASP A O 1
ATOM 603 N N . ALA A 1 81 ? -10.001 0.132 14.472 1.00 92.75 81 ALA A N 1
ATOM 604 C CA . ALA A 1 81 ? -10.523 0.066 13.113 1.00 92.75 81 ALA A CA 1
ATOM 605 C C . ALA A 1 81 ? -9.514 0.534 12.051 1.00 92.75 81 ALA A C 1
ATOM 607 O O . ALA A 1 81 ? -8.571 1.294 12.300 1.00 92.75 81 ALA A O 1
ATOM 608 N N . TYR A 1 82 ? -9.774 0.110 10.814 1.00 95.88 82 TYR A N 1
ATOM 609 C CA . TYR A 1 82 ? -9.032 0.518 9.628 1.00 95.88 82 TYR A CA 1
ATOM 610 C C . TYR A 1 82 ? -10.005 0.977 8.546 1.00 95.88 82 TYR A C 1
ATOM 612 O O . TYR A 1 82 ? -10.953 0.267 8.216 1.00 95.88 82 TYR A O 1
ATOM 620 N N . LEU A 1 83 ? -9.731 2.132 7.944 1.00 97.00 83 LEU A N 1
ATOM 621 C CA . LEU A 1 83 ? -10.370 2.540 6.703 1.00 97.00 83 LEU A CA 1
ATOM 622 C C . LEU A 1 83 ? -9.743 1.747 5.550 1.00 97.00 83 LEU A C 1
ATOM 624 O O . LEU A 1 83 ? -8.547 1.880 5.284 1.00 97.00 83 LEU A O 1
ATOM 628 N N . ALA A 1 84 ? -10.546 0.930 4.870 1.00 97.44 84 ALA A N 1
ATOM 629 C CA . ALA A 1 84 ? -10.124 0.191 3.687 1.00 97.44 84 ALA A CA 1
ATOM 630 C C . ALA A 1 84 ? -10.347 1.038 2.428 1.00 97.44 84 ALA A C 1
ATOM 632 O O . ALA A 1 84 ? -11.478 1.280 2.015 1.00 97.44 84 ALA A O 1
ATOM 633 N N . GLN A 1 85 ? -9.260 1.491 1.810 1.00 97.38 85 GLN A N 1
ATOM 634 C CA . GLN A 1 85 ? -9.297 2.189 0.532 1.00 97.38 85 GLN A CA 1
ATOM 635 C C . GLN A 1 85 ? -9.097 1.177 -0.597 1.00 97.38 85 GLN A C 1
ATOM 637 O O . GLN A 1 85 ? -8.022 0.594 -0.725 1.00 97.38 85 GLN A O 1
ATOM 642 N N . ILE A 1 86 ? -10.130 0.970 -1.408 1.00 98.12 86 ILE A N 1
ATOM 643 C CA . ILE A 1 86 ? -10.092 0.071 -2.566 1.00 98.12 86 ILE A CA 1
ATOM 644 C C . ILE A 1 86 ? -9.429 0.806 -3.734 1.00 98.12 86 ILE A C 1
ATOM 646 O O . ILE A 1 86 ? -9.826 1.923 -4.061 1.00 98.12 86 ILE A O 1
ATOM 650 N N . LEU A 1 87 ? -8.407 0.198 -4.339 1.00 98.00 87 LEU A N 1
ATOM 651 C CA . LEU A 1 87 ? -7.559 0.850 -5.347 1.00 98.00 87 LEU A CA 1
ATOM 652 C C . LEU A 1 87 ? -7.671 0.205 -6.730 1.00 98.00 87 LEU A C 1
ATOM 654 O O . LEU A 1 87 ? -7.453 0.872 -7.739 1.00 98.00 87 LEU A O 1
ATOM 658 N N . THR A 1 88 ? -8.011 -1.083 -6.792 1.00 98.00 88 THR A N 1
ATOM 659 C CA . THR A 1 88 ? -8.062 -1.844 -8.047 1.00 98.00 88 THR A CA 1
ATOM 660 C C . THR A 1 88 ? -9.293 -2.756 -8.112 1.00 98.00 88 THR A C 1
ATOM 662 O O . THR A 1 88 ? -9.896 -3.066 -7.078 1.00 98.00 88 THR A O 1
ATOM 665 N N . PRO A 1 89 ? -9.637 -3.283 -9.306 1.00 98.12 89 PRO A N 1
ATOM 666 C CA . PRO A 1 89 ? -10.689 -4.291 -9.448 1.00 98.12 89 PRO A CA 1
ATOM 667 C C . PRO A 1 89 ? -10.455 -5.564 -8.622 1.00 98.12 89 PRO A C 1
ATOM 669 O O . PRO A 1 89 ? -11.415 -6.169 -8.152 1.00 98.12 89 PRO A O 1
ATOM 672 N N . LYS A 1 90 ? -9.195 -5.973 -8.392 1.00 97.31 90 LYS A N 1
ATOM 673 C CA . LYS A 1 90 ? -8.892 -7.117 -7.514 1.00 97.31 90 LYS A CA 1
ATOM 674 C C . LYS A 1 90 ? -9.261 -6.822 -6.065 1.00 97.31 90 LYS A C 1
ATOM 676 O O . LYS A 1 90 ? -9.781 -7.700 -5.380 1.00 97.31 90 LYS A O 1
ATOM 681 N N . GLY A 1 91 ? -8.989 -5.600 -5.607 1.00 97.94 91 GLY A N 1
ATOM 682 C CA . GLY A 1 91 ? -9.385 -5.145 -4.280 1.00 97.94 91 GLY A CA 1
ATOM 683 C C . GLY A 1 91 ? -10.902 -5.122 -4.131 1.00 97.94 91 GLY A C 1
ATOM 684 O O . GLY A 1 91 ? -11.426 -5.659 -3.160 1.00 97.94 91 GLY A O 1
ATOM 685 N N . GLN A 1 92 ? -11.605 -4.592 -5.135 1.00 98.19 92 GLN A N 1
ATOM 686 C CA . GLN A 1 92 ? -13.068 -4.576 -5.163 1.00 98.19 92 GLN A CA 1
ATOM 687 C C . GLN A 1 92 ? -13.645 -5.995 -5.077 1.00 98.19 92 GLN A C 1
ATOM 689 O O . GLN A 1 92 ? -14.457 -6.274 -4.198 1.00 98.19 92 GLN A O 1
ATOM 694 N N . ALA A 1 93 ? -13.156 -6.916 -5.912 1.00 97.56 93 ALA A N 1
ATOM 695 C CA . ALA A 1 93 ? -13.598 -8.309 -5.904 1.00 97.56 93 ALA A CA 1
ATOM 696 C C . ALA A 1 93 ? -13.342 -9.006 -4.553 1.00 97.56 93 ALA A C 1
ATOM 698 O O . ALA A 1 93 ? -14.161 -9.810 -4.108 1.00 97.56 93 ALA A O 1
ATOM 699 N N . LEU A 1 94 ? -12.224 -8.699 -3.882 1.00 97.12 94 LEU A N 1
ATOM 700 C CA . LEU A 1 94 ? -11.920 -9.234 -2.552 1.00 97.12 94 LEU A CA 1
ATOM 701 C C . LEU A 1 94 ? -12.895 -8.708 -1.486 1.00 97.12 94 LEU A C 1
ATOM 703 O O . LEU A 1 94 ? -13.330 -9.481 -0.632 1.00 97.12 94 LEU A O 1
ATOM 707 N N . VAL A 1 95 ? -13.242 -7.417 -1.534 1.00 97.00 95 VAL A N 1
ATOM 708 C CA . VAL A 1 95 ? -14.220 -6.810 -0.615 1.00 97.00 95 VAL A CA 1
ATOM 709 C C . VAL A 1 95 ? -15.607 -7.402 -0.836 1.00 97.00 95 VAL A C 1
ATOM 711 O O . VAL A 1 95 ? -16.244 -7.813 0.127 1.00 97.00 95 VAL A O 1
ATOM 714 N N . GLU A 1 96 ? -16.053 -7.520 -2.086 1.00 96.81 96 GLU A N 1
ATOM 715 C CA . GLU A 1 96 ? -17.362 -8.089 -2.430 1.00 96.81 96 GLU A CA 1
ATOM 716 C C . GLU A 1 96 ? -17.491 -9.553 -1.998 1.00 96.81 96 GLU A C 1
ATOM 718 O O . GLU A 1 96 ? -18.485 -9.933 -1.379 1.00 96.81 96 GLU A O 1
ATOM 723 N N . ALA A 1 97 ? -16.460 -10.370 -2.242 1.00 96.56 97 ALA A N 1
ATOM 724 C CA . ALA A 1 97 ? -16.437 -11.776 -1.833 1.00 96.56 97 ALA A CA 1
ATOM 725 C C . ALA A 1 97 ? -16.471 -11.969 -0.303 1.00 96.56 97 ALA A C 1
ATOM 727 O O . ALA A 1 97 ? -16.764 -13.065 0.189 1.00 96.56 97 ALA A O 1
ATOM 728 N N . HIS A 1 98 ? -16.151 -10.923 0.460 1.00 95.50 98 HIS A N 1
ATOM 729 C CA . HIS A 1 98 ? -16.057 -10.955 1.914 1.00 95.50 98 HIS A CA 1
ATOM 730 C C . HIS A 1 98 ? -16.789 -9.786 2.577 1.00 95.50 98 HIS A C 1
ATOM 732 O O . HIS A 1 98 ? -16.366 -9.335 3.642 1.00 95.50 98 HIS A O 1
ATOM 738 N N . ALA A 1 99 ? -17.890 -9.319 1.983 1.00 95.31 99 ALA A N 1
ATOM 739 C CA . ALA A 1 99 ? -18.605 -8.117 2.411 1.00 95.31 99 ALA A CA 1
ATOM 740 C C . ALA A 1 99 ? -18.966 -8.121 3.908 1.00 95.31 99 ALA A C 1
ATOM 742 O O . ALA A 1 99 ? -18.872 -7.093 4.562 1.00 95.31 99 ALA A O 1
ATOM 743 N N . GLN A 1 100 ? -19.262 -9.286 4.492 1.00 95.88 100 GLN A N 1
ATOM 744 C CA . GLN A 1 100 ? -19.544 -9.453 5.924 1.00 95.88 100 GLN A CA 1
ATOM 745 C C . GLN A 1 100 ? -18.376 -9.093 6.862 1.00 95.88 100 GLN A C 1
ATOM 747 O O . GLN A 1 100 ? -18.565 -9.005 8.072 1.00 95.88 100 GLN A O 1
ATOM 752 N N . ARG A 1 101 ? -17.155 -8.962 6.329 1.00 91.88 101 ARG A N 1
ATOM 753 C CA . ARG A 1 101 ? -15.951 -8.553 7.070 1.00 91.88 101 ARG A CA 1
ATOM 754 C C . ARG A 1 101 ? -15.684 -7.051 6.980 1.00 91.88 101 ARG A C 1
ATOM 756 O O . ARG A 1 101 ? -14.763 -6.575 7.639 1.00 91.88 101 ARG A O 1
ATOM 763 N N . PHE A 1 102 ? -16.454 -6.328 6.173 1.00 93.69 102 PHE A N 1
ATOM 764 C CA . PHE A 1 102 ? -16.329 -4.891 5.982 1.00 93.69 102 PHE A CA 1
ATOM 765 C C . PHE A 1 102 ? -17.596 -4.196 6.487 1.00 93.69 102 PHE A C 1
ATOM 767 O O . PHE A 1 102 ? -18.703 -4.706 6.342 1.00 93.69 102 PHE A O 1
ATOM 774 N N . GLY A 1 103 ? -17.419 -3.042 7.125 1.00 91.81 103 GLY A N 1
ATOM 775 C CA . GLY A 1 103 ? -18.518 -2.169 7.533 1.00 91.81 103 GLY A CA 1
ATOM 776 C C . GLY A 1 103 ? -18.674 -0.990 6.578 1.00 91.81 103 GLY A C 1
ATOM 777 O O . GLY A 1 103 ? -17.877 -0.813 5.654 1.00 91.81 103 GLY A O 1
ATOM 778 N N . GLU A 1 104 ? -19.679 -0.154 6.831 1.00 90.25 104 GLU A N 1
ATOM 779 C CA . GLU A 1 104 ? -19.770 1.150 6.176 1.00 90.25 104 GLU A CA 1
ATOM 780 C C . GLU A 1 104 ? -18.518 1.986 6.466 1.00 90.25 104 GLU A C 1
ATOM 782 O O . GLU A 1 104 ? -17.959 1.949 7.565 1.00 90.25 104 GLU A O 1
ATOM 787 N N . ALA A 1 105 ? -18.061 2.735 5.463 1.00 89.06 105 ALA A N 1
ATOM 788 C CA . ALA A 1 105 ? -16.870 3.556 5.601 1.00 89.06 105 ALA A CA 1
ATOM 789 C C . ALA A 1 105 ? -17.097 4.665 6.643 1.00 89.06 105 ALA A C 1
ATOM 791 O O . ALA A 1 105 ? -17.916 5.562 6.449 1.00 89.06 105 ALA A O 1
ATOM 792 N N . SER A 1 106 ? -16.325 4.626 7.728 1.00 90.50 106 SER A N 1
ATOM 793 C CA . SER A 1 106 ? -16.325 5.625 8.799 1.00 90.50 106 SER A CA 1
ATOM 794 C C . SER A 1 106 ? -14.898 6.051 9.162 1.00 90.50 106 SER A C 1
ATOM 796 O O . SER A 1 106 ? -13.919 5.486 8.673 1.00 90.50 106 SER A O 1
ATOM 798 N N . GLY A 1 107 ? -14.766 7.081 10.005 1.00 91.12 107 GLY A N 1
ATOM 799 C CA . GLY A 1 107 ? -13.468 7.500 10.551 1.00 91.12 107 GLY A CA 1
ATOM 800 C C . GLY A 1 107 ? -12.484 8.055 9.509 1.00 91.12 107 GLY A C 1
ATOM 801 O O . GLY A 1 107 ? -11.262 7.938 9.651 1.00 91.12 107 GLY A O 1
ATOM 802 N N . ALA A 1 108 ? -13.006 8.674 8.444 1.00 93.50 108 ALA A N 1
ATOM 803 C CA . ALA A 1 108 ? -12.202 9.293 7.390 1.00 93.50 108 ALA A CA 1
ATOM 804 C C . ALA A 1 108 ? -11.299 10.419 7.922 1.00 93.50 108 ALA A C 1
ATOM 806 O O . ALA A 1 108 ? -10.146 10.526 7.506 1.00 93.50 108 ALA A O 1
ATOM 807 N N . GLU A 1 109 ? -11.782 11.214 8.882 1.00 95.56 109 GLU A N 1
ATOM 808 C CA . GLU A 1 109 ? -10.991 12.295 9.483 1.00 95.56 109 GLU A CA 1
ATOM 809 C C . GLU A 1 109 ? -9.847 11.755 10.355 1.00 95.56 109 GLU A C 1
ATOM 811 O O . GLU A 1 109 ? -8.728 12.270 10.304 1.00 95.56 109 GLU A O 1
ATOM 816 N N . ALA A 1 110 ? -10.085 10.664 11.091 1.00 95.56 110 ALA A N 1
ATOM 817 C CA . ALA A 1 110 ? -9.044 9.978 11.853 1.00 95.56 110 ALA A CA 1
ATOM 818 C C . ALA A 1 110 ? -7.981 9.376 10.922 1.00 95.56 110 ALA A C 1
ATOM 820 O O . ALA A 1 110 ? -6.783 9.568 11.138 1.00 95.56 110 ALA A O 1
ATOM 821 N N . ALA A 1 111 ? -8.407 8.733 9.830 1.00 95.88 111 ALA A N 1
ATOM 822 C CA . ALA A 1 111 ? -7.505 8.198 8.813 1.00 95.88 111 ALA A CA 1
ATOM 823 C C . ALA A 1 111 ? -6.690 9.305 8.119 1.00 95.88 111 ALA A C 1
ATOM 825 O O . ALA A 1 111 ? -5.496 9.139 7.867 1.00 95.88 111 ALA A O 1
ATOM 826 N N . LYS A 1 112 ? -7.300 10.458 7.833 1.00 95.38 112 LYS A N 1
ATOM 827 C CA . LYS A 1 112 ? -6.603 11.634 7.299 1.00 95.38 112 LYS A CA 1
ATOM 828 C C . LYS A 1 112 ? -5.566 12.168 8.289 1.00 95.38 112 LYS A C 1
ATOM 830 O O . LYS A 1 112 ? -4.397 12.303 7.929 1.00 95.38 112 LYS A O 1
ATOM 835 N N . SER A 1 113 ? -5.962 12.386 9.541 1.00 95.31 113 SER A N 1
ATOM 836 C CA . SER A 1 113 ? -5.068 12.835 10.616 1.0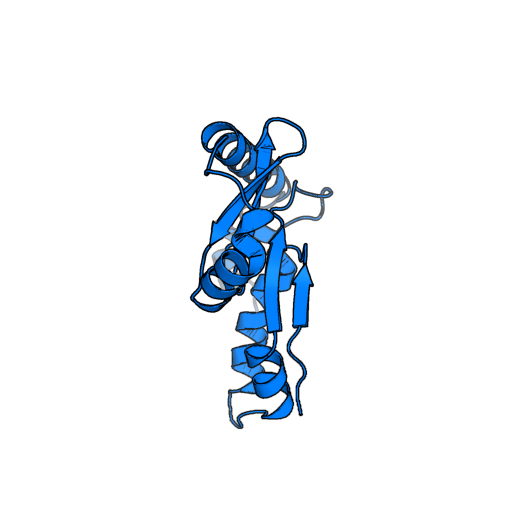0 95.31 113 SER A CA 1
ATOM 837 C C . SER A 1 113 ? -3.882 11.885 10.800 1.00 95.31 113 SER A C 1
ATOM 839 O O . SER A 1 113 ? -2.738 12.324 10.943 1.00 95.31 113 SER A O 1
ATOM 841 N N . PHE A 1 114 ? -4.139 10.576 10.726 1.00 95.19 114 PHE A N 1
ATOM 842 C CA . PHE A 1 114 ? -3.110 9.545 10.744 1.00 95.19 114 PHE A CA 1
ATOM 843 C C . PHE A 1 114 ? -2.096 9.724 9.607 1.00 95.19 114 PHE A C 1
ATOM 845 O O . PHE A 1 114 ? -0.890 9.757 9.867 1.00 95.19 114 PHE A O 1
ATOM 852 N N . ARG A 1 115 ? -2.570 9.851 8.358 1.00 94.00 115 ARG A N 1
ATOM 853 C CA . ARG A 1 115 ? -1.708 9.991 7.170 1.00 94.00 115 ARG A CA 1
ATOM 854 C C . ARG A 1 115 ? -0.806 11.208 7.294 1.00 94.00 115 ARG A C 1
ATOM 856 O O . ARG A 1 115 ? 0.403 11.110 7.107 1.00 94.00 115 ARG A O 1
ATOM 863 N N . GLU A 1 116 ? -1.381 12.344 7.669 1.00 94.06 116 GLU A N 1
ATOM 864 C CA . GLU A 1 116 ? -0.626 13.581 7.826 1.00 94.06 116 GLU A CA 1
ATOM 865 C C . GLU A 1 116 ? 0.446 13.477 8.918 1.00 94.06 116 GLU A C 1
ATOM 867 O O . GLU A 1 116 ? 1.586 13.898 8.713 1.00 94.06 116 GLU A O 1
ATOM 872 N N . ALA A 1 117 ? 0.108 12.899 10.076 1.00 93.25 117 ALA A N 1
ATOM 873 C CA . ALA A 1 117 ? 1.057 12.712 11.168 1.00 93.25 117 ALA A CA 1
ATOM 874 C C . ALA A 1 117 ? 2.205 11.772 10.772 1.00 93.25 117 ALA A C 1
ATOM 876 O O . ALA A 1 117 ? 3.372 12.085 11.026 1.00 93.25 117 ALA A O 1
ATOM 877 N N . ALA A 1 118 ? 1.890 10.653 10.114 1.00 93.44 118 ALA A N 1
ATOM 878 C CA . ALA A 1 118 ? 2.887 9.703 9.632 1.00 93.44 118 ALA A CA 1
ATOM 879 C C . ALA A 1 118 ? 3.824 10.344 8.597 1.00 93.44 118 ALA A C 1
ATOM 881 O O . ALA A 1 118 ? 5.045 10.215 8.706 1.00 93.44 118 ALA A O 1
ATOM 882 N N . THR A 1 119 ? 3.271 11.085 7.634 1.00 92.19 119 THR A N 1
ATOM 883 C CA . THR A 1 119 ? 4.047 11.773 6.595 1.00 92.19 119 THR A CA 1
ATOM 884 C C . THR A 1 119 ? 4.951 12.848 7.184 1.00 92.19 119 THR A C 1
ATOM 886 O O . THR A 1 119 ? 6.140 12.862 6.871 1.00 92.19 119 THR A O 1
ATOM 889 N N . ARG A 1 120 ? 4.443 13.696 8.094 1.00 91.31 120 ARG A N 1
ATOM 890 C CA . ARG A 1 120 ? 5.265 14.703 8.792 1.00 91.31 120 ARG A CA 1
ATOM 891 C C . ARG A 1 120 ? 6.424 14.060 9.549 1.00 91.31 120 ARG A C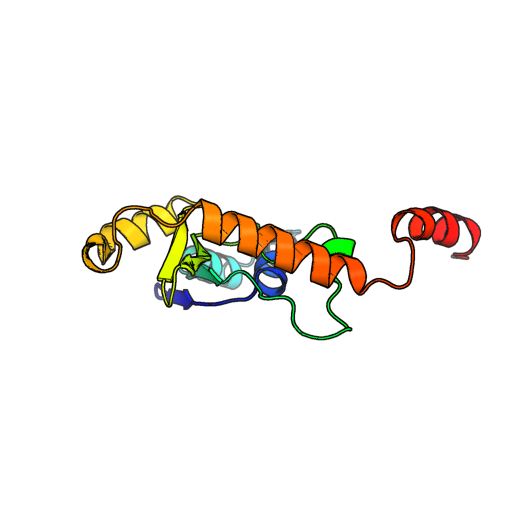 1
ATOM 893 O O . ARG A 1 120 ? 7.552 14.537 9.461 1.00 91.31 120 ARG A O 1
ATOM 900 N N . LYS A 1 121 ? 6.160 12.957 10.255 1.00 91.25 121 LYS A N 1
ATOM 901 C CA . LYS A 1 121 ? 7.181 12.232 11.017 1.00 91.25 121 LYS A CA 1
ATOM 902 C C . LYS A 1 121 ? 8.294 11.704 10.111 1.00 91.25 121 LYS A C 1
ATOM 904 O O . LYS A 1 121 ? 9.459 11.956 10.388 1.00 91.25 121 LYS A O 1
ATOM 909 N N . VAL A 1 122 ? 7.956 11.022 9.017 1.00 91.69 122 VAL A N 1
ATOM 910 C CA . VAL A 1 122 ? 8.975 10.486 8.097 1.00 91.69 122 VAL A CA 1
ATOM 911 C C . VAL A 1 122 ? 9.711 11.602 7.355 1.00 91.69 122 VAL A C 1
ATOM 913 O O . VAL A 1 122 ? 10.927 11.536 7.225 1.00 91.69 122 VAL A O 1
ATOM 916 N N . ALA A 1 123 ? 9.020 12.663 6.933 1.00 88.62 123 ALA A N 1
ATOM 917 C CA . ALA A 1 123 ? 9.666 13.814 6.302 1.00 88.62 123 ALA A CA 1
ATOM 918 C C . ALA A 1 123 ? 10.701 14.486 7.223 1.00 88.62 123 ALA A C 1
ATOM 920 O O . ALA A 1 123 ? 11.732 14.941 6.741 1.00 88.62 123 ALA A O 1
ATOM 921 N N . SER A 1 124 ? 10.472 14.484 8.541 1.00 88.38 124 SER A N 1
ATOM 922 C CA . SER A 1 124 ? 11.427 15.027 9.516 1.00 88.38 124 SER A CA 1
ATOM 923 C C . SER A 1 124 ? 12.692 14.181 9.721 1.00 88.38 124 SER A C 1
ATOM 925 O O . SER A 1 124 ? 13.644 14.668 10.325 1.00 88.38 124 SER A O 1
ATOM 927 N N . ASN A 1 125 ? 12.731 12.934 9.228 1.00 88.56 125 ASN A N 1
ATOM 928 C CA . ASN A 1 125 ? 13.907 12.071 9.366 1.00 88.56 125 ASN A CA 1
ATOM 929 C C . ASN A 1 125 ? 15.039 12.439 8.407 1.00 88.56 125 ASN A C 1
ATOM 931 O O . ASN A 1 125 ? 16.175 12.054 8.669 1.00 88.56 125 ASN A O 1
ATOM 935 N N . LEU A 1 126 ? 14.760 13.130 7.294 1.00 82.69 126 LEU A N 1
ATOM 936 C CA . LEU A 1 126 ? 15.819 13.503 6.364 1.00 82.69 126 LEU A CA 1
ATOM 937 C C . LEU A 1 126 ? 16.620 14.687 6.911 1.00 82.69 126 LEU A C 1
ATOM 939 O O . LEU A 1 126 ? 16.082 15.789 7.004 1.00 82.69 126 LEU A O 1
ATOM 943 N N . PRO A 1 127 ? 17.921 14.503 7.206 1.00 78.44 127 PRO A N 1
ATOM 944 C CA . PRO A 1 127 ? 18.779 15.598 7.647 1.00 78.44 127 PRO A CA 1
ATOM 945 C C . PRO A 1 127 ? 19.256 16.471 6.475 1.00 78.44 127 PRO A C 1
ATOM 947 O O . PRO A 1 127 ? 19.892 17.498 6.695 1.00 78.44 127 PRO A O 1
ATOM 950 N N . ILE A 1 128 ? 18.988 16.047 5.236 1.00 78.00 128 ILE A N 1
ATOM 951 C CA . ILE A 1 128 ? 19.428 16.701 4.003 1.00 78.00 128 ILE A CA 1
ATOM 952 C C . ILE A 1 128 ? 18.231 17.207 3.200 1.00 78.00 128 ILE A C 1
ATOM 954 O O . ILE A 1 128 ? 17.187 16.558 3.124 1.00 78.00 128 ILE A O 1
ATOM 958 N N . GLU A 1 129 ? 18.402 18.347 2.537 1.00 80.56 129 GLU A N 1
ATOM 959 C CA . GLU A 1 129 ? 17.427 18.846 1.569 1.00 80.56 129 GLU A CA 1
ATOM 960 C C . GLU A 1 129 ? 17.535 18.047 0.264 1.00 80.56 129 GLU A C 1
ATOM 962 O O . GLU A 1 129 ? 18.393 18.318 -0.577 1.00 80.56 129 GLU A O 1
ATOM 967 N N . ALA A 1 130 ? 16.653 17.059 0.081 1.00 75.50 130 ALA A N 1
ATOM 968 C CA . ALA A 1 130 ? 16.665 16.171 -1.087 1.00 75.50 130 ALA A CA 1
ATOM 969 C C . ALA A 1 130 ? 16.633 16.922 -2.436 1.00 75.50 130 ALA A C 1
ATOM 971 O O . ALA A 1 130 ? 17.233 16.470 -3.406 1.00 75.50 130 ALA A O 1
ATOM 972 N N . THR A 1 131 ? 15.999 18.097 -2.494 1.00 78.56 131 THR A N 1
ATOM 973 C CA . THR A 1 131 ? 15.940 18.953 -3.693 1.00 78.56 131 THR A CA 1
ATOM 974 C C . THR A 1 131 ? 17.297 19.521 -4.109 1.00 78.56 131 THR A C 1
ATOM 976 O O . THR A 1 131 ? 17.496 19.810 -5.284 1.00 78.56 131 THR A O 1
ATOM 979 N N . LYS A 1 132 ? 18.244 19.666 -3.175 1.00 85.00 132 LYS A N 1
ATOM 980 C CA . LYS A 1 132 ? 19.613 20.119 -3.465 1.00 85.00 132 LYS A CA 1
ATOM 981 C C . LYS A 1 132 ? 20.515 18.982 -3.946 1.00 85.00 132 LYS A C 1
ATOM 983 O O . LYS A 1 132 ? 21.555 19.243 -4.547 1.00 85.00 132 LYS A O 1
ATOM 988 N N . LEU A 1 133 ? 20.122 17.730 -3.703 1.00 83.00 133 LEU A N 1
ATOM 989 C CA . LEU A 1 133 ? 20.960 16.562 -3.964 1.00 83.00 133 LEU A CA 1
ATOM 990 C C . LEU A 1 133 ? 21.222 16.356 -5.459 1.00 83.00 133 LEU A C 1
ATOM 992 O O . LEU A 1 133 ? 22.340 16.027 -5.832 1.00 83.00 133 LEU A O 1
ATOM 996 N N . SER A 1 134 ? 20.225 16.583 -6.319 1.00 81.81 134 SER A N 1
ATOM 997 C CA . SER A 1 134 ? 20.392 16.424 -7.770 1.00 81.81 134 SER A CA 1
ATOM 998 C C . SER A 1 134 ? 21.395 17.418 -8.354 1.00 81.81 134 SER A C 1
ATOM 1000 O O . SER A 1 134 ? 22.192 17.035 -9.201 1.00 81.81 134 SER A O 1
ATOM 1002 N N . GLY A 1 135 ? 21.375 18.672 -7.886 1.00 86.25 135 GLY A N 1
ATOM 1003 C CA . GLY A 1 135 ? 22.349 19.688 -8.291 1.00 86.25 135 GLY A CA 1
ATOM 1004 C C . GLY A 1 135 ? 23.749 19.338 -7.799 1.00 86.25 135 GLY A C 1
ATOM 1005 O O . GLY A 1 135 ? 24.682 19.290 -8.589 1.00 86.25 135 GLY A O 1
ATOM 1006 N N . TRP A 1 136 ? 23.872 18.966 -6.521 1.00 88.50 136 TRP A N 1
ATOM 1007 C CA . TRP A 1 136 ? 25.151 18.525 -5.966 1.00 88.50 136 TRP A CA 1
ATOM 1008 C C . TRP A 1 136 ? 25.736 17.327 -6.728 1.00 88.50 136 TRP A C 1
ATOM 1010 O O . TRP A 1 136 ? 26.913 17.345 -7.065 1.00 88.50 136 TRP A O 1
ATOM 1020 N N . LEU A 1 137 ? 24.925 16.311 -7.043 1.00 89.25 137 LEU A N 1
ATOM 1021 C CA . LEU A 1 137 ? 25.368 15.156 -7.827 1.00 89.25 137 LEU A CA 1
ATOM 1022 C C . LEU A 1 137 ? 25.800 15.562 -9.238 1.00 89.25 137 LEU A C 1
ATOM 1024 O O . LEU A 1 137 ? 26.839 15.105 -9.689 1.00 89.25 137 LEU A O 1
ATOM 1028 N N . ALA A 1 138 ? 25.054 16.434 -9.918 1.00 88.12 138 ALA A N 1
ATOM 1029 C CA . ALA A 1 138 ? 25.442 16.911 -11.245 1.00 88.12 138 ALA A CA 1
ATOM 1030 C C . ALA A 1 138 ? 26.793 17.649 -11.234 1.00 88.12 138 ALA A C 1
ATOM 1032 O O . ALA A 1 138 ? 27.584 17.479 -12.156 1.00 88.12 138 ALA A O 1
ATOM 1033 N N . ASP A 1 139 ? 27.066 18.420 -10.178 1.00 92.00 139 ASP A N 1
ATOM 1034 C CA . ASP A 1 139 ? 28.290 19.216 -10.050 1.00 92.00 139 ASP A CA 1
ATOM 1035 C C . ASP A 1 139 ? 29.505 18.408 -9.550 1.00 92.00 139 ASP A C 1
ATOM 1037 O O . ASP A 1 139 ? 30.639 18.857 -9.706 1.00 92.00 139 ASP A O 1
ATOM 1041 N N . ASN A 1 140 ? 29.292 17.253 -8.905 1.00 91.94 140 ASN A N 1
ATOM 1042 C CA . ASN A 1 140 ? 30.345 16.515 -8.184 1.00 91.94 140 ASN A CA 1
ATOM 1043 C C . ASN A 1 140 ? 30.489 15.041 -8.601 1.00 91.94 140 ASN A C 1
ATOM 1045 O O . ASN A 1 140 ? 31.377 14.354 -8.098 1.00 91.94 140 ASN A O 1
ATOM 1049 N N . TYR A 1 141 ? 29.622 14.519 -9.469 1.00 86.44 141 TYR A N 1
ATOM 1050 C CA . TYR A 1 141 ? 29.737 13.153 -9.975 1.00 86.44 141 TYR A CA 1
ATOM 1051 C C . TYR A 1 141 ? 30.659 13.128 -11.199 1.00 86.44 141 TYR A C 1
ATOM 1053 O O . TYR A 1 141 ? 30.245 13.457 -12.309 1.00 86.44 141 TYR A O 1
ATOM 1061 N N . GLU A 1 142 ? 31.918 12.744 -10.991 1.00 76.31 142 GLU A N 1
ATOM 1062 C CA . GLU A 1 142 ? 32.835 12.399 -12.081 1.00 76.31 142 GLU A CA 1
ATOM 1063 C C . GLU A 1 142 ? 32.508 10.982 -12.585 1.00 76.31 142 GLU A C 1
ATOM 1065 O O . GLU A 1 142 ? 32.360 10.053 -11.787 1.00 76.31 142 GLU A O 1
ATOM 1070 N N . HIS A 1 143 ? 32.335 10.842 -13.903 1.00 61.59 143 HIS A N 1
ATOM 1071 C CA . HIS A 1 143 ? 32.053 9.573 -14.583 1.00 61.59 143 HIS A CA 1
ATOM 1072 C C . HIS A 1 143 ? 33.228 8.593 -14.549 1.00 61.59 143 HIS A C 1
ATOM 1074 O O . HIS A 1 143 ? 34.379 9.044 -14.744 1.00 61.59 143 HIS A O 1
#

Secondary structure (DSSP, 8-state):
----EEEEEE-HHHHHHHHHHHHHTTSSS--HHHHHHHHHEEEEEE-----STT--GGGGT--TT--TT-SEEEEE-STT-EEEEE-SHHHHHHHHHTGGG------HHHHHHHHHHHHHHHHTT--S-HHHHHHHHHHH---

Sequence (143 aa):
EHPKQVILGARPCDVAAVEILDKVMGWDYRDELWFGRREATTIVSLACRGVDKSCFCTAVGSGPDAQKGADILLVPSDGDAYLAQILTPKGQALVEAHAQRFGEASGAEAAKSFREAATRKVASNLPIEATKLSGWLADNYEH

pLDDT: mean 92.33, std 6.19, range [61.59, 98.44]

Radius of gyration: 17.99 Å; chains: 1; bounding box: 53×44×41 Å